Protein AF-A0A819XZX5-F1 (afdb_monomer)

Foldseek 3Di:
DDDDPVNVVVVCVVVVVQVPDKDKDWDQFDDDDDDPDDCPPPGGQPTPDIDIDHDPVVVPDDCQVVLLVLCVPPDAHVLLVVVLVCVVVVHPPPPPPPQHHNSRHDHDDPPDDCVNVVPDDD

Secondary structure (DSSP, 8-state):
----HHHHHHHHHHTTGGGG--EEEE-SS----S-TTT-TTTSTT----EEEE--HHHHSSTTHHHHHHHTTTS---HHHHHHHHHHHTT-------TT---TTT-PPPTT--TTTTTPPP-

InterPro domains:
  IPR004245 Protein of unknown function DUF229 [PTHR10974] (11-120)

pLDDT: mean 72.84, std 13.14, range [38.78, 91.44]

Structure (mmCIF, N/CA/C/O backbone):
data_AF-A0A819XZX5-F1
#
_entry.id   AF-A0A819XZX5-F1
#
loop_
_atom_site.group_PDB
_atom_site.id
_atom_site.type_symbol
_atom_site.label_atom_id
_atom_site.label_alt_id
_atom_site.label_comp_id
_atom_site.label_asym_id
_atom_site.label_entity_id
_atom_site.label_seq_id
_atom_site.pdbx_PDB_ins_code
_atom_site.Cartn_x
_atom_site.Cartn_y
_atom_site.Cartn_z
_atom_site.occupancy
_atom_site.B_iso_or_equiv
_atom_site.auth_seq_id
_atom_site.auth_comp_id
_atom_site.auth_asym_id
_atom_site.auth_atom_id
_atom_site.pdbx_PDB_model_num
ATOM 1 N N . MET A 1 1 ? -13.435 -21.435 -7.510 1.00 38.78 1 MET A N 1
ATOM 2 C CA . MET A 1 1 ? -14.276 -20.425 -6.834 1.00 38.78 1 MET A CA 1
ATOM 3 C C . MET A 1 1 ? -13.561 -19.086 -6.947 1.00 38.78 1 MET A C 1
ATOM 5 O O . MET A 1 1 ? -12.529 -18.925 -6.316 1.00 38.78 1 MET A O 1
ATOM 9 N N . VAL A 1 2 ? -14.016 -18.180 -7.817 1.00 42.19 2 VAL A N 1
ATOM 10 C CA . VAL A 1 2 ? -13.423 -16.835 -7.932 1.00 42.19 2 VAL A CA 1
ATOM 11 C C . VAL A 1 2 ? -14.162 -15.938 -6.949 1.00 42.19 2 VAL A C 1
ATOM 13 O O . VAL A 1 2 ? -15.284 -15.518 -7.224 1.00 42.19 2 VAL A O 1
ATOM 16 N N . LEU A 1 3 ? -13.569 -15.697 -5.781 1.00 49.12 3 LEU A N 1
ATOM 17 C CA . LEU A 1 3 ? -14.065 -14.676 -4.862 1.00 49.12 3 LEU A CA 1
ATOM 18 C C . LEU A 1 3 ? -13.835 -13.315 -5.519 1.00 49.12 3 LEU A C 1
ATOM 20 O O . LEU A 1 3 ? -12.694 -12.904 -5.729 1.00 49.12 3 LEU A O 1
ATOM 24 N N . LYS A 1 4 ? -14.912 -12.617 -5.886 1.00 68.12 4 LYS A N 1
ATOM 25 C CA . LYS A 1 4 ? -14.793 -11.235 -6.352 1.00 68.12 4 LYS A CA 1
ATOM 26 C C . LYS A 1 4 ? -14.463 -10.376 -5.138 1.00 68.12 4 LYS A C 1
ATOM 28 O O . LYS A 1 4 ? -15.139 -10.461 -4.119 1.00 68.12 4 LYS A O 1
ATOM 33 N N . PHE A 1 5 ? -13.457 -9.514 -5.252 1.00 68.25 5 PHE A N 1
ATOM 34 C CA . PHE A 1 5 ? -13.001 -8.662 -4.147 1.00 68.25 5 PHE A CA 1
ATOM 35 C C . PHE A 1 5 ? -14.125 -7.830 -3.504 1.00 68.25 5 PHE A C 1
ATOM 37 O O . PHE A 1 5 ? -14.163 -7.634 -2.291 1.00 68.25 5 PHE A O 1
ATOM 44 N N . ARG A 1 6 ? -15.095 -7.399 -4.320 1.00 71.19 6 ARG A N 1
ATOM 45 C CA . ARG A 1 6 ? -16.308 -6.723 -3.852 1.00 71.19 6 ARG A CA 1
ATOM 46 C C . ARG A 1 6 ? -17.115 -7.582 -2.877 1.00 71.19 6 ARG A C 1
ATOM 48 O O . ARG A 1 6 ? -17.586 -7.061 -1.874 1.00 71.19 6 ARG A O 1
ATOM 55 N N . ASP A 1 7 ? -17.265 -8.866 -3.172 1.00 80.75 7 ASP A N 1
ATOM 56 C CA . ASP A 1 7 ? -18.077 -9.788 -2.381 1.00 80.75 7 ASP A CA 1
ATOM 57 C C . ASP A 1 7 ? -17.369 -10.096 -1.051 1.00 80.75 7 ASP A C 1
ATOM 59 O O . ASP A 1 7 ? -17.999 -10.027 -0.001 1.00 80.75 7 ASP A O 1
ATOM 63 N N . LEU A 1 8 ? -16.035 -10.250 -1.071 1.00 79.38 8 LEU A N 1
ATOM 64 C CA . LEU A 1 8 ? -15.220 -10.368 0.146 1.00 79.38 8 LEU A CA 1
ATOM 65 C C . LEU A 1 8 ? -15.378 -9.147 1.066 1.00 79.38 8 LEU A C 1
AT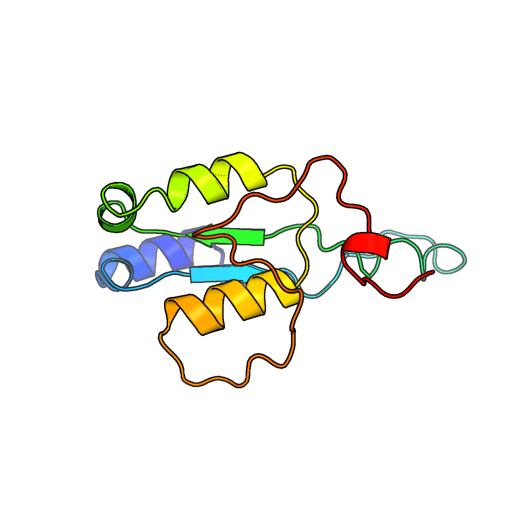OM 67 O O . LEU A 1 8 ? -15.614 -9.302 2.260 1.00 79.38 8 LEU A O 1
ATOM 71 N N . ARG A 1 9 ? -15.289 -7.925 0.523 1.00 75.19 9 ARG A N 1
ATOM 72 C CA . ARG A 1 9 ? -15.486 -6.700 1.317 1.00 75.19 9 ARG A CA 1
ATOM 73 C C . ARG A 1 9 ? -16.891 -6.632 1.920 1.00 75.19 9 ARG A C 1
ATOM 75 O O . ARG A 1 9 ? -17.037 -6.255 3.078 1.00 75.19 9 ARG A O 1
ATOM 82 N N . LEU A 1 10 ? -17.918 -6.962 1.135 1.00 80.19 10 LEU A N 1
ATOM 83 C CA . LEU A 1 10 ? -19.304 -6.950 1.606 1.00 80.19 10 LEU A CA 1
ATOM 84 C C . LEU A 1 10 ? -19.522 -7.961 2.733 1.00 80.19 10 LEU A C 1
ATOM 86 O O . LEU A 1 10 ? -20.200 -7.635 3.703 1.00 80.19 10 LEU A O 1
ATOM 90 N N . ASP A 1 11 ? -18.942 -9.153 2.630 1.00 82.31 11 ASP A N 1
ATOM 91 C CA . ASP A 1 11 ? -19.090 -10.183 3.656 1.00 82.31 11 ASP A CA 1
ATOM 92 C C . ASP A 1 11 ? -18.327 -9.835 4.936 1.00 82.31 11 ASP A C 1
ATOM 94 O O . ASP A 1 11 ? -18.897 -9.936 6.020 1.00 82.31 11 ASP A O 1
ATOM 98 N N . LEU A 1 12 ? -17.100 -9.318 4.823 1.00 79.75 12 LEU A N 1
ATOM 99 C CA . LEU A 1 12 ? -16.332 -8.871 5.988 1.00 79.75 12 LEU A CA 1
ATOM 100 C C . LEU A 1 12 ? -16.979 -7.675 6.712 1.00 79.75 12 LEU A C 1
ATOM 102 O O . LEU A 1 12 ? -16.868 -7.565 7.934 1.00 79.75 12 LEU A O 1
ATOM 106 N N . ASN A 1 13 ? -17.677 -6.798 5.980 1.00 77.50 13 ASN A N 1
ATOM 107 C CA . ASN A 1 13 ? -18.475 -5.721 6.572 1.00 77.50 13 ASN A CA 1
ATOM 108 C C . ASN A 1 13 ? -19.683 -6.268 7.348 1.00 77.50 13 ASN A C 1
ATOM 110 O O . ASN A 1 13 ? -19.961 -5.792 8.444 1.00 77.50 13 ASN A O 1
ATOM 114 N N . LYS A 1 14 ? -20.402 -7.266 6.808 1.00 82.19 14 LYS A N 1
ATOM 115 C CA . LYS A 1 14 ? -21.568 -7.869 7.489 1.00 82.19 14 LYS A CA 1
ATOM 116 C C . LYS A 1 14 ? -21.195 -8.532 8.812 1.00 82.19 14 LYS A C 1
ATOM 118 O O . LYS A 1 14 ? -22.014 -8.557 9.720 1.00 82.19 14 LYS A O 1
ATOM 123 N N . THR A 1 15 ? -19.995 -9.100 8.900 1.00 80.31 15 THR A N 1
ATOM 124 C CA . THR A 1 15 ? -19.503 -9.757 10.117 1.00 80.31 15 THR A CA 1
ATOM 125 C C . THR A 1 15 ? -18.806 -8.794 11.076 1.00 80.31 15 THR A C 1
ATOM 127 O O . THR A 1 15 ? -18.219 -9.261 12.047 1.00 80.31 15 THR A O 1
ATOM 130 N N . GLU A 1 16 ? -18.782 -7.488 10.775 1.00 74.56 16 GLU A N 1
ATOM 131 C CA . GLU A 1 16 ? -18.019 -6.456 11.503 1.00 74.56 16 GLU A CA 1
ATOM 132 C C . GLU A 1 16 ? -16.516 -6.769 11.641 1.00 74.56 16 GLU A C 1
ATOM 134 O O . GLU A 1 16 ? -15.793 -6.123 12.399 1.00 74.56 16 GLU A O 1
ATOM 139 N N . ALA A 1 17 ? -16.006 -7.732 10.865 1.00 71.00 17 ALA A N 1
ATOM 140 C CA . ALA A 1 17 ? -14.646 -8.248 10.996 1.00 71.00 17 ALA A CA 1
ATOM 141 C C . ALA A 1 17 ? -13.595 -7.233 10.534 1.00 71.00 17 ALA A C 1
ATOM 143 O O . ALA A 1 17 ? -12.431 -7.349 10.895 1.00 71.00 17 ALA A O 1
ATOM 144 N N . LEU A 1 18 ? -13.990 -6.234 9.740 1.00 69.69 18 LEU A N 1
ATOM 145 C CA . LEU A 1 18 ? -13.095 -5.157 9.319 1.00 69.69 18 LEU A CA 1
ATOM 146 C C . LEU A 1 18 ? -12.817 -4.134 10.425 1.00 69.69 18 LEU A C 1
ATOM 148 O O . LEU A 1 18 ? -11.804 -3.443 10.346 1.00 69.69 18 LEU A O 1
ATOM 152 N N . SER A 1 19 ? -13.647 -4.062 11.473 1.00 71.75 19 SER A N 1
ATOM 153 C CA . SER A 1 19 ? -13.510 -3.068 12.555 1.00 71.75 19 SER A CA 1
ATOM 154 C C . SER A 1 19 ? -12.166 -3.141 13.292 1.00 71.75 19 SER A C 1
ATOM 156 O O . SER A 1 19 ? -11.694 -2.141 13.832 1.00 71.75 19 SER A O 1
ATOM 158 N N . ASN A 1 20 ? -11.515 -4.304 13.270 1.00 71.00 20 ASN A N 1
ATOM 159 C CA . ASN A 1 20 ? -10.213 -4.568 13.875 1.00 71.00 20 ASN A CA 1
ATOM 160 C C . ASN A 1 20 ? -9.223 -5.238 12.902 1.00 71.00 20 ASN A C 1
ATOM 162 O O . ASN A 1 20 ? -8.221 -5.806 13.340 1.00 71.00 20 ASN A O 1
ATOM 166 N N . MET A 1 21 ? -9.487 -5.184 11.592 1.00 76.31 21 MET A N 1
ATOM 167 C CA . MET A 1 21 ? -8.698 -5.874 10.571 1.00 76.31 21 MET A CA 1
ATOM 168 C C . MET A 1 21 ? -8.201 -4.906 9.500 1.00 76.31 21 MET A C 1
ATOM 170 O O . MET A 1 21 ? -8.909 -4.012 9.046 1.00 76.31 21 MET A O 1
ATOM 174 N N . ILE A 1 22 ? -6.978 -5.157 9.040 1.00 77.19 22 ILE A N 1
ATOM 175 C CA . ILE A 1 22 ? -6.455 -4.602 7.796 1.00 77.19 22 ILE A CA 1
ATOM 176 C C . ILE A 1 22 ? -6.351 -5.740 6.790 1.00 77.19 22 ILE A C 1
ATOM 178 O O . ILE A 1 22 ? -5.719 -6.759 7.073 1.00 77.19 22 ILE A O 1
ATOM 182 N N . LEU A 1 23 ? -6.931 -5.554 5.604 1.00 80.38 23 LEU A N 1
ATOM 183 C CA . LEU A 1 23 ? -6.787 -6.504 4.504 1.00 80.38 23 LEU A CA 1
ATOM 184 C C . LEU A 1 23 ? -5.829 -5.932 3.457 1.00 80.38 23 LEU A C 1
ATOM 186 O O . LEU A 1 23 ? -6.084 -4.871 2.891 1.00 80.38 23 LEU A O 1
ATOM 190 N N . ILE A 1 24 ? -4.735 -6.648 3.193 1.00 80.56 24 ILE A N 1
ATOM 191 C CA . ILE A 1 24 ? -3.735 -6.292 2.181 1.00 80.56 24 ILE A CA 1
ATOM 192 C C . ILE A 1 24 ? -3.716 -7.383 1.116 1.00 80.56 24 ILE A C 1
ATOM 194 O O . ILE A 1 24 ? -3.472 -8.546 1.428 1.00 80.56 24 ILE A O 1
ATOM 198 N N . LEU A 1 25 ? -3.939 -7.000 -0.136 1.00 81.44 25 LEU A N 1
ATOM 199 C CA . LEU A 1 25 ? -3.889 -7.882 -1.294 1.00 81.44 25 LEU A CA 1
ATOM 200 C C . LEU A 1 25 ? -2.813 -7.406 -2.272 1.00 81.44 25 LEU A C 1
ATOM 202 O O . LEU A 1 25 ? -3.072 -6.509 -3.082 1.00 81.44 25 LEU A O 1
ATOM 206 N N . PRO A 1 26 ? -1.605 -7.981 -2.205 1.00 82.31 26 PRO A N 1
ATOM 207 C CA . PRO A 1 26 ? -0.638 -7.859 -3.280 1.00 82.31 26 PRO A CA 1
ATOM 208 C C . PRO A 1 26 ? -0.935 -8.889 -4.371 1.00 82.31 26 PRO A C 1
ATOM 210 O O . PRO A 1 26 ? -1.308 -10.022 -4.063 1.00 82.31 26 PRO A O 1
ATOM 213 N N . GLY A 1 27 ? -0.685 -8.549 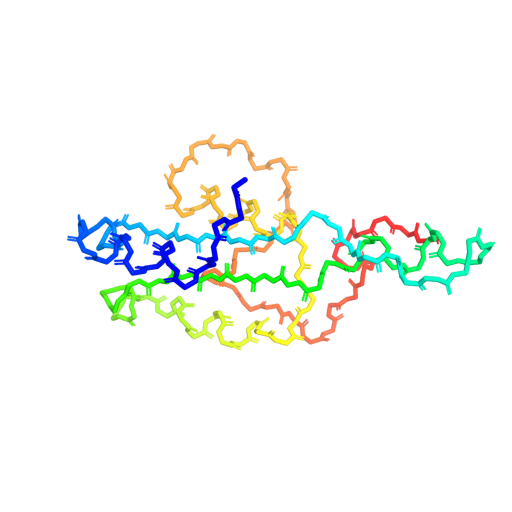-5.636 1.00 78.00 27 GLY A N 1
ATOM 214 C CA . GLY A 1 27 ? -0.398 -9.605 -6.609 1.00 78.00 27 GLY A CA 1
ATOM 215 C C . GLY A 1 27 ? 0.895 -10.351 -6.237 1.00 78.00 27 GLY A C 1
ATOM 216 O O . GLY A 1 27 ? 1.694 -9.890 -5.415 1.00 78.00 27 GLY A O 1
ATOM 217 N N . ASP A 1 28 ? 1.127 -11.514 -6.812 1.00 72.19 28 ASP A N 1
ATOM 218 C CA . ASP A 1 28 ? 2.397 -12.234 -6.698 1.00 72.19 28 ASP A CA 1
ATOM 219 C C . ASP A 1 28 ? 3.371 -11.798 -7.800 1.00 72.19 28 ASP A C 1
ATOM 221 O O . ASP A 1 28 ? 4.525 -11.482 -7.503 1.00 72.19 28 ASP A O 1
ATOM 225 N N . HIS A 1 29 ? 2.884 -11.688 -9.037 1.00 72.25 29 HIS A N 1
ATOM 226 C CA . HIS A 1 29 ? 3.639 -11.266 -10.216 1.00 72.25 29 HIS A CA 1
ATOM 227 C C . HIS A 1 29 ? 2.740 -10.592 -11.274 1.00 72.25 29 HIS A C 1
ATOM 229 O O . HIS A 1 29 ? 1.511 -10.552 -11.162 1.00 72.25 29 HIS A O 1
ATOM 235 N N . GLY A 1 30 ? 3.356 -10.030 -12.317 1.00 67.38 30 GLY A N 1
ATOM 236 C CA . GLY A 1 30 ? 2.652 -9.534 -13.506 1.00 67.38 30 GLY A CA 1
ATOM 237 C C . GLY A 1 30 ? 2.040 -10.650 -14.363 1.00 67.38 30 GLY A C 1
ATOM 238 O O . GLY A 1 30 ? 2.323 -11.829 -14.180 1.00 67.38 30 GLY A O 1
ATOM 239 N N . LEU A 1 31 ? 1.179 -10.290 -15.320 1.00 60.56 31 LEU A N 1
ATOM 240 C CA . LEU A 1 31 ? 0.658 -11.231 -16.319 1.00 60.56 31 LEU A CA 1
ATOM 241 C C . LEU A 1 31 ? 1.384 -11.045 -17.652 1.00 60.56 31 LEU A C 1
ATOM 243 O O . LEU A 1 31 ? 1.474 -9.935 -18.174 1.00 60.56 31 LEU A O 1
ATOM 247 N N . HIS A 1 32 ? 1.822 -12.152 -18.247 1.00 56.53 32 HIS A N 1
ATOM 248 C CA . HIS A 1 32 ? 2.376 -12.169 -19.596 1.00 56.53 32 HIS A CA 1
ATOM 249 C C . HIS A 1 32 ? 1.261 -12.201 -20.652 1.00 56.53 32 HIS A C 1
ATOM 251 O O . HIS A 1 32 ? 0.606 -13.224 -20.858 1.00 56.53 32 HIS A O 1
ATOM 257 N N . GLY A 1 33 ? 1.071 -11.093 -21.370 1.00 50.19 33 GLY A N 1
ATOM 258 C CA . GLY A 1 33 ? 0.245 -11.031 -22.579 1.00 50.19 33 GLY A CA 1
ATOM 259 C C . GLY A 1 33 ? 1.091 -11.223 -23.844 1.00 50.19 33 GLY A C 1
ATOM 260 O O . GLY A 1 33 ? 1.902 -10.370 -24.169 1.00 50.19 33 GLY A O 1
ATOM 261 N N . HIS A 1 34 ? 0.917 -12.355 -24.535 1.00 44.16 34 HIS A N 1
ATOM 262 C CA . HIS A 1 34 ? 1.428 -12.718 -25.874 1.00 44.16 34 HIS A CA 1
ATOM 263 C C . HIS A 1 34 ? 2.704 -12.038 -26.435 1.00 44.16 34 HIS A C 1
ATOM 265 O O . HIS A 1 34 ? 2.638 -11.034 -27.134 1.00 44.16 34 HIS A O 1
ATOM 271 N N . LYS A 1 35 ? 3.842 -12.733 -26.317 1.00 46.75 35 LYS A N 1
ATOM 272 C CA . LYS A 1 35 ? 4.740 -13.228 -27.393 1.00 46.75 35 LYS A CA 1
ATOM 273 C C . LYS A 1 35 ? 5.964 -13.803 -26.681 1.00 46.75 35 LYS A C 1
ATOM 275 O O . LYS A 1 35 ? 6.819 -13.086 -26.179 1.00 46.75 35 LYS A O 1
ATOM 280 N N . TRP A 1 36 ? 5.988 -15.126 -26.588 1.00 51.09 36 TRP A N 1
ATOM 281 C CA . TRP A 1 36 ? 6.819 -15.948 -25.704 1.00 51.09 36 TRP A CA 1
ATOM 282 C C . TRP A 1 36 ? 8.339 -15.889 -25.945 1.00 51.09 36 TRP A C 1
ATOM 284 O O . TRP A 1 36 ? 9.019 -16.848 -25.628 1.00 51.09 36 TRP A O 1
ATOM 294 N N . LYS A 1 37 ? 8.945 -14.852 -26.531 1.00 49.94 37 LYS A N 1
ATOM 295 C CA . LYS A 1 37 ? 10.395 -14.908 -26.820 1.00 49.94 37 LYS A CA 1
ATOM 296 C C . LYS A 1 37 ? 11.254 -13.783 -26.262 1.00 49.94 37 LYS A C 1
ATOM 298 O O . LYS A 1 37 ? 12.449 -14.007 -26.157 1.00 49.94 37 LYS A O 1
ATOM 303 N N . GLU A 1 38 ? 10.696 -12.660 -25.811 1.00 50.28 38 GLU A N 1
ATOM 304 C CA . GLU A 1 38 ? 11.551 -11.498 -25.491 1.00 50.28 38 GLU A CA 1
ATOM 305 C C . GLU A 1 38 ? 11.248 -10.796 -24.153 1.00 50.28 38 GLU A C 1
ATOM 307 O O . GLU A 1 38 ? 12.060 -10.004 -23.706 1.00 50.28 38 GLU A O 1
ATOM 312 N N . LEU A 1 39 ? 10.159 -11.127 -23.445 1.00 49.59 39 LEU A N 1
ATOM 313 C CA . LEU A 1 39 ? 9.674 -10.312 -22.308 1.00 49.59 39 LEU A CA 1
ATOM 314 C C . LEU A 1 39 ? 9.820 -10.942 -20.910 1.00 49.59 39 LEU A C 1
ATOM 316 O O . LEU A 1 39 ? 9.429 -10.335 -19.919 1.00 49.59 39 LEU A O 1
ATOM 320 N N . TRP A 1 40 ? 10.418 -12.131 -20.819 1.00 46.22 40 TRP A N 1
ATOM 321 C CA . TRP A 1 40 ? 10.491 -12.979 -19.617 1.00 46.22 40 TRP A CA 1
ATOM 322 C C . TRP A 1 40 ? 11.258 -12.347 -18.441 1.00 46.22 40 TRP A C 1
ATOM 324 O O . TRP A 1 40 ? 11.293 -12.916 -17.358 1.00 46.22 40 TRP A O 1
ATOM 334 N N . ARG A 1 41 ? 11.936 -11.214 -18.660 1.00 49.50 41 ARG A N 1
ATOM 335 C CA . ARG A 1 41 ? 12.738 -10.520 -17.641 1.00 49.50 41 ARG A CA 1
ATOM 336 C C . ARG A 1 41 ? 12.196 -9.144 -17.257 1.00 49.50 41 ARG A C 1
ATOM 338 O O . ARG A 1 41 ? 12.442 -8.710 -16.143 1.00 49.50 41 ARG A O 1
ATOM 345 N N . GLU A 1 42 ? 11.428 -8.487 -18.126 1.00 50.00 42 GLU A N 1
ATOM 346 C CA . GLU A 1 42 ? 11.124 -7.053 -17.973 1.00 50.00 42 GLU A CA 1
ATOM 347 C C . GLU A 1 42 ? 9.830 -6.760 -17.180 1.00 50.00 42 GLU A C 1
ATOM 349 O O . GLU A 1 42 ? 9.616 -5.635 -16.715 1.00 50.00 42 GLU A O 1
ATOM 354 N N . PHE A 1 43 ? 8.941 -7.753 -17.009 1.00 54.34 43 PHE A N 1
ATOM 355 C CA . PHE A 1 43 ? 7.589 -7.522 -16.466 1.00 54.34 43 PHE A CA 1
ATOM 356 C C . PHE A 1 43 ? 7.169 -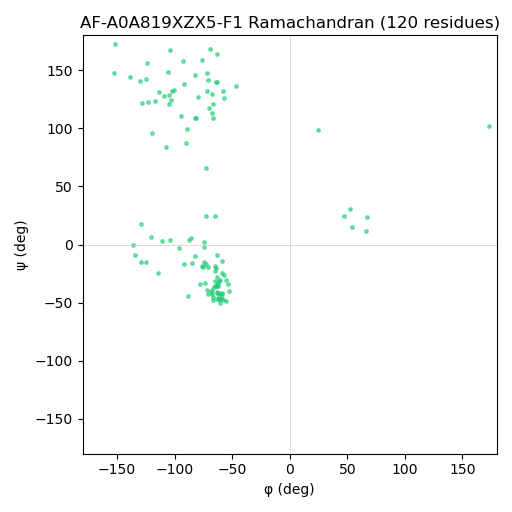8.427 -15.300 1.00 54.34 43 PHE A C 1
ATOM 358 O O . PHE A 1 43 ? 6.234 -8.064 -14.586 1.00 54.34 43 PHE A O 1
ATOM 365 N N . ASP A 1 44 ? 7.860 -9.540 -15.035 1.00 54.75 44 ASP A N 1
ATOM 366 C CA . ASP A 1 44 ? 7.470 -10.476 -13.964 1.00 54.75 44 ASP A CA 1
ATOM 367 C C . ASP A 1 44 ? 7.526 -9.842 -12.570 1.00 54.75 44 ASP A C 1
ATOM 369 O O . ASP A 1 44 ? 6.668 -10.082 -11.719 1.00 54.75 44 ASP A O 1
ATOM 373 N N . HIS A 1 45 ? 8.500 -8.960 -12.352 1.00 59.84 45 HIS A N 1
ATOM 374 C CA . HIS A 1 45 ? 8.685 -8.263 -11.080 1.00 59.84 45 HIS A CA 1
ATOM 375 C C . HIS A 1 45 ? 7.772 -7.039 -10.918 1.00 59.84 45 HIS A C 1
ATOM 377 O O . HIS A 1 45 ? 7.693 -6.467 -9.827 1.00 59.84 45 HIS A O 1
ATOM 383 N N . ARG A 1 46 ? 7.069 -6.622 -11.982 1.00 64.88 46 ARG A N 1
ATOM 384 C CA . ARG A 1 46 ? 6.122 -5.501 -11.945 1.00 64.88 46 ARG A CA 1
ATOM 385 C C . ARG A 1 46 ? 4.739 -6.020 -11.592 1.00 64.88 46 ARG A C 1
ATOM 387 O O . ARG A 1 46 ? 3.914 -6.324 -12.447 1.00 64.88 46 ARG A O 1
ATOM 394 N N . ASN A 1 47 ? 4.502 -6.099 -10.293 1.00 68.88 47 ASN A N 1
ATOM 395 C CA . ASN A 1 47 ? 3.208 -6.460 -9.754 1.00 68.88 47 ASN A CA 1
ATOM 396 C C . ASN A 1 47 ? 2.166 -5.364 -10.064 1.00 68.88 47 ASN A C 1
ATOM 398 O O . ASN A 1 47 ? 2.362 -4.217 -9.653 1.00 68.88 47 ASN A O 1
ATOM 402 N N . PRO A 1 48 ? 1.073 -5.684 -10.778 1.00 62.81 48 PRO A N 1
ATOM 403 C CA . PRO A 1 48 ? 0.157 -4.678 -11.299 1.00 62.81 48 PRO A CA 1
ATOM 404 C C . PRO A 1 48 ? -0.735 -4.044 -10.231 1.00 62.81 48 PRO A C 1
ATOM 406 O O . PRO A 1 48 ? -1.352 -3.017 -10.513 1.00 62.81 48 PRO A O 1
ATOM 409 N N . PHE A 1 49 ? -0.847 -4.624 -9.030 1.00 67.75 49 PHE A N 1
ATOM 410 C CA . PHE A 1 49 ? -1.676 -4.022 -7.992 1.00 67.75 49 PHE A CA 1
ATOM 411 C C . PHE A 1 49 ? -1.236 -4.350 -6.563 1.00 67.75 49 PHE A C 1
ATOM 413 O O . PHE A 1 49 ? -0.786 -5.446 -6.229 1.00 67.75 49 PHE A O 1
ATOM 420 N N . LEU A 1 50 ? -1.480 -3.370 -5.699 1.00 76.69 50 LEU A N 1
ATOM 421 C CA . LEU A 1 50 ? -1.565 -3.516 -4.258 1.00 76.69 50 LEU A CA 1
ATOM 422 C C . LEU A 1 50 ? -2.881 -2.873 -3.825 1.00 76.69 50 LEU A C 1
ATOM 424 O O . LEU A 1 50 ? -3.105 -1.692 -4.085 1.00 76.69 50 LEU A O 1
ATOM 428 N N . GLN A 1 51 ? -3.750 -3.639 -3.174 1.00 79.38 51 GLN A N 1
ATOM 429 C CA . GLN A 1 51 ? -4.965 -3.104 -2.565 1.00 79.38 51 GLN A CA 1
ATOM 430 C C . GLN A 1 51 ? -4.879 -3.235 -1.051 1.00 79.38 51 GLN A C 1
ATOM 432 O O . GLN A 1 51 ? -4.557 -4.300 -0.531 1.00 79.38 51 GLN A O 1
ATOM 437 N N . ILE A 1 52 ? -5.169 -2.144 -0.348 1.00 76.56 52 ILE A N 1
ATOM 438 C CA . ILE A 1 52 ? -5.227 -2.102 1.112 1.00 76.56 52 ILE A CA 1
ATOM 439 C C . ILE A 1 52 ? -6.622 -1.615 1.491 1.00 76.56 52 ILE A C 1
ATOM 441 O O . ILE A 1 52 ? -7.043 -0.540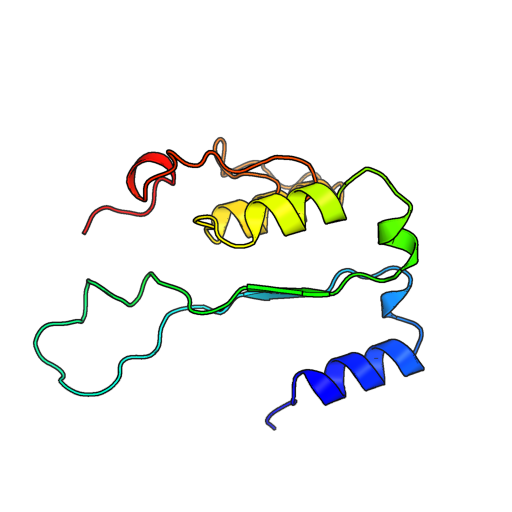 1.066 1.00 76.56 52 ILE A O 1
ATOM 445 N N . LEU A 1 53 ? -7.344 -2.413 2.274 1.00 76.69 53 LEU A N 1
ATOM 446 C CA . LEU A 1 53 ? -8.619 -2.030 2.872 1.00 76.69 53 LEU A CA 1
ATOM 447 C C . LEU A 1 53 ? -8.420 -1.751 4.356 1.00 76.69 53 LEU A C 1
ATOM 449 O O . LEU A 1 53 ? -7.867 -2.573 5.089 1.00 76.69 53 LEU A O 1
ATOM 453 N N . LEU A 1 54 ? -8.907 -0.583 4.762 1.00 75.81 54 LEU A N 1
ATOM 454 C CA . LEU A 1 54 ? -8.880 -0.063 6.120 1.00 75.81 54 LEU A CA 1
ATOM 455 C C . LEU A 1 54 ? -10.287 0.402 6.496 1.00 75.81 54 LEU A C 1
ATOM 457 O O . LEU A 1 54 ? -10.979 0.998 5.667 1.00 75.81 54 LEU A O 1
ATOM 461 N N . GLU A 1 55 ? -10.691 0.153 7.737 1.00 70.69 55 GLU A N 1
ATOM 462 C CA . GLU A 1 55 ? -11.923 0.701 8.312 1.00 70.69 55 GLU A CA 1
ATOM 463 C C . GLU A 1 55 ? -11.782 2.180 8.693 1.00 70.69 55 GLU A C 1
ATOM 465 O O . GLU A 1 55 ? -10.676 2.684 8.918 1.00 70.69 55 GLU A O 1
ATOM 470 N N . ILE A 1 56 ? -12.919 2.873 8.801 1.00 61.81 56 ILE A N 1
ATOM 471 C CA . ILE A 1 56 ? -12.980 4.319 9.059 1.00 61.81 56 ILE A CA 1
ATOM 472 C C . ILE A 1 56 ? -12.325 4.686 10.398 1.00 61.81 56 ILE A C 1
ATOM 474 O O . ILE A 1 56 ? -11.712 5.745 10.522 1.00 61.81 56 ILE A O 1
ATOM 478 N N . PHE A 1 57 ? -12.366 3.797 11.390 1.00 62.28 57 PHE A N 1
ATOM 479 C CA . PHE A 1 57 ? -11.709 4.036 12.679 1.00 62.28 57 PHE A CA 1
ATOM 480 C C . PHE A 1 57 ? -10.187 4.201 12.569 1.00 62.28 57 PHE A C 1
ATOM 482 O O . PHE A 1 57 ? -9.607 5.012 13.291 1.00 62.28 57 PHE A O 1
ATOM 489 N N . PHE A 1 58 ? -9.545 3.531 11.609 1.00 63.69 58 PHE A N 1
ATOM 490 C CA . PHE A 1 58 ? -8.117 3.703 11.338 1.00 63.69 58 PHE A CA 1
ATOM 491 C C . PHE A 1 58 ? -7.787 5.039 10.653 1.00 63.69 58 PHE A C 1
ATOM 493 O O . PHE A 1 58 ? -6.635 5.472 10.661 1.00 63.69 58 PHE A O 1
ATOM 500 N N . ILE A 1 59 ? -8.792 5.713 10.084 1.00 59.25 59 ILE A N 1
ATOM 501 C CA . ILE A 1 59 ? -8.663 7.016 9.413 1.00 59.25 59 ILE A CA 1
ATOM 502 C C . ILE A 1 59 ? -8.457 8.134 10.436 1.00 59.25 59 ILE A C 1
ATOM 504 O O . ILE A 1 59 ? -7.727 9.086 10.165 1.00 59.25 59 ILE A O 1
ATOM 508 N N . GLY A 1 60 ? -9.053 7.999 11.625 1.00 54.31 60 GLY A N 1
ATOM 509 C CA . GLY A 1 60 ? -8.894 8.953 12.724 1.00 54.31 60 GLY A CA 1
ATOM 510 C C . GLY A 1 60 ? -7.555 8.840 13.460 1.00 54.31 60 GLY A C 1
ATOM 511 O O . GLY A 1 60 ? -7.147 9.779 14.139 1.00 54.31 60 GLY A O 1
ATOM 512 N N . SER A 1 61 ? -6.847 7.716 13.318 1.00 57.84 61 SER A N 1
ATOM 513 C CA . SER A 1 61 ? -5.602 7.436 14.036 1.00 57.84 61 SER A CA 1
ATOM 514 C C . SER A 1 61 ? -4.354 7.630 13.159 1.00 57.84 61 SER A C 1
ATOM 516 O O . SER A 1 61 ? -4.170 6.961 12.145 1.00 57.84 61 SER A O 1
ATOM 518 N N . ASN A 1 62 ? -3.430 8.479 13.614 1.00 59.84 62 ASN A N 1
ATOM 519 C CA . ASN A 1 62 ? -1.987 8.388 13.333 1.00 59.84 62 ASN A CA 1
ATOM 520 C C . ASN A 1 62 ? -1.478 8.615 11.897 1.00 59.84 62 ASN A C 1
ATOM 522 O O . ASN A 1 62 ? -0.378 8.175 11.575 1.00 59.84 62 ASN A O 1
ATOM 526 N N . GLY A 1 63 ? -2.205 9.324 11.029 1.00 70.56 63 GLY A N 1
ATOM 527 C CA . GLY A 1 63 ? -1.652 9.736 9.726 1.00 70.56 63 GLY A CA 1
ATOM 528 C C . GLY A 1 63 ? -1.352 8.578 8.762 1.00 70.56 63 GLY A C 1
ATOM 529 O O . GLY A 1 63 ? -0.752 8.794 7.712 1.00 70.56 63 GLY A O 1
ATOM 530 N N . MET A 1 64 ? -1.813 7.363 9.068 1.00 81.19 64 MET A N 1
ATOM 531 C CA . MET A 1 64 ? -1.595 6.174 8.244 1.00 81.19 64 MET A CA 1
ATOM 532 C C . MET A 1 64 ? -2.163 6.343 6.833 1.00 81.19 64 MET A C 1
ATOM 534 O O . MET A 1 64 ? -1.476 6.081 5.849 1.00 81.19 64 MET A O 1
ATOM 538 N N . ILE A 1 65 ? -3.392 6.856 6.721 1.00 81.25 65 ILE A N 1
ATOM 539 C CA . ILE A 1 65 ? -4.007 7.155 5.420 1.00 81.25 65 ILE A CA 1
ATOM 540 C C . ILE A 1 65 ? -3.219 8.209 4.644 1.00 81.25 65 ILE A C 1
ATOM 542 O O . ILE A 1 65 ? -3.114 8.106 3.426 1.00 81.25 65 ILE A O 1
ATOM 546 N N . LYS A 1 66 ? -2.637 9.198 5.331 1.00 85.19 66 LYS A N 1
ATOM 547 C CA . LYS A 1 66 ? -1.809 10.214 4.678 1.00 85.19 66 LYS A CA 1
ATOM 548 C C . LYS A 1 66 ? -0.616 9.555 3.985 1.00 85.19 66 LYS A C 1
ATOM 550 O O . LYS A 1 66 ? -0.441 9.762 2.791 1.00 85.19 66 LYS A O 1
ATOM 555 N N . HIS A 1 67 ? 0.125 8.704 4.696 1.00 87.56 67 HIS A N 1
ATOM 556 C CA . HIS A 1 67 ? 1.255 7.972 4.122 1.00 87.56 67 HIS A CA 1
ATOM 557 C C . HIS A 1 67 ? 0.833 7.049 2.973 1.00 87.56 67 HIS A C 1
ATOM 559 O O . HIS A 1 67 ? 1.497 7.011 1.943 1.00 87.56 67 HIS A O 1
ATOM 565 N N . LEU A 1 68 ? -0.293 6.339 3.099 1.00 86.31 68 LEU A N 1
ATOM 566 C CA . LEU A 1 68 ? -0.799 5.486 2.018 1.00 86.31 68 LEU A CA 1
ATOM 567 C C . LEU A 1 68 ? -1.170 6.281 0.762 1.00 86.31 68 LEU A C 1
ATOM 569 O O . LEU A 1 68 ? -0.837 5.856 -0.341 1.00 86.31 68 LEU A O 1
ATOM 573 N N . ASN A 1 69 ? -1.806 7.441 0.926 1.00 85.62 69 ASN A N 1
ATOM 574 C CA . ASN A 1 69 ? -2.142 8.321 -0.190 1.00 85.62 69 ASN A CA 1
ATOM 575 C C . ASN A 1 69 ? -0.881 8.911 -0.838 1.00 85.62 69 ASN A C 1
ATOM 577 O O . ASN A 1 69 ? -0.758 8.877 -2.061 1.00 85.62 69 ASN A O 1
ATOM 581 N N . GLU A 1 70 ? 0.073 9.390 -0.035 1.00 89.44 70 GLU A N 1
ATOM 582 C CA . GLU A 1 70 ? 1.358 9.938 -0.505 1.00 89.44 70 GLU A CA 1
ATOM 583 C C . GLU A 1 70 ? 2.237 8.879 -1.198 1.00 89.44 70 GLU A C 1
ATOM 585 O O . GLU A 1 70 ? 3.080 9.220 -2.024 1.00 89.44 70 GLU A O 1
ATOM 590 N N . ASN A 1 71 ? 2.018 7.595 -0.896 1.00 89.44 71 ASN A N 1
ATOM 591 C CA . ASN A 1 71 ? 2.729 6.465 -1.492 1.00 89.44 71 ASN A CA 1
ATOM 592 C C . ASN A 1 71 ? 1.994 5.807 -2.674 1.00 89.44 71 ASN A C 1
ATOM 594 O O . ASN A 1 71 ? 2.525 4.855 -3.247 1.00 89.44 71 ASN A O 1
ATOM 598 N N . SER A 1 72 ? 0.782 6.254 -3.020 1.00 86.44 72 SER A N 1
ATOM 599 C CA . SER A 1 72 ? -0.121 5.536 -3.938 1.00 86.44 72 SER A CA 1
ATOM 600 C C . SER A 1 72 ? 0.414 5.371 -5.367 1.00 86.44 72 SER A C 1
ATOM 602 O O . SER A 1 72 ? 0.083 4.394 -6.036 1.00 86.44 72 SER A O 1
ATOM 604 N N . ASP A 1 73 ? 1.270 6.287 -5.814 1.00 85.00 73 ASP A N 1
ATOM 605 C CA . ASP A 1 73 ? 1.923 6.302 -7.127 1.00 85.00 73 ASP A CA 1
ATOM 606 C C . ASP A 1 73 ? 3.402 5.871 -7.068 1.00 85.00 73 ASP A C 1
ATOM 608 O O . ASP A 1 73 ? 4.115 5.926 -8.073 1.00 85.00 73 ASP A O 1
ATOM 612 N N . LYS A 1 74 ? 3.896 5.462 -5.892 1.00 87.44 74 LYS A N 1
ATOM 613 C CA . LYS A 1 74 ? 5.320 5.194 -5.661 1.00 87.44 74 LYS A CA 1
ATOM 614 C C . LYS A 1 74 ? 5.680 3.731 -5.882 1.00 87.44 74 LYS A C 1
ATOM 616 O O . LYS A 1 74 ? 4.868 2.820 -5.747 1.00 87.44 74 LYS A O 1
ATOM 621 N N . LEU A 1 75 ? 6.965 3.490 -6.151 1.00 85.12 75 LEU A N 1
ATOM 622 C CA . LEU A 1 75 ? 7.512 2.140 -6.267 1.00 85.12 75 LEU A CA 1
ATOM 623 C C . LEU A 1 75 ? 7.463 1.416 -4.912 1.00 85.12 75 LEU A C 1
ATOM 625 O O . LEU A 1 75 ? 8.246 1.718 -4.003 1.00 85.12 75 LEU A O 1
ATOM 629 N N . ILE A 1 76 ? 6.580 0.425 -4.805 1.00 85.19 76 ILE A N 1
ATOM 630 C CA . ILE A 1 76 ? 6.420 -0.460 -3.645 1.00 85.19 76 ILE A CA 1
ATOM 631 C C . ILE A 1 76 ? 6.998 -1.843 -3.974 1.00 85.19 76 ILE A C 1
ATOM 633 O O . ILE A 1 76 ? 6.974 -2.291 -5.114 1.00 85.19 76 ILE A O 1
ATOM 637 N N . THR A 1 77 ? 7.531 -2.527 -2.961 1.00 84.50 77 THR A N 1
ATOM 638 C CA . THR A 1 77 ? 8.038 -3.902 -3.072 1.00 84.50 77 THR A CA 1
ATOM 639 C C . THR A 1 77 ? 7.347 -4.800 -2.054 1.00 84.50 77 THR A C 1
ATOM 641 O O . THR A 1 77 ? 6.929 -4.316 -0.997 1.00 84.50 77 THR A O 1
ATOM 644 N N . HIS A 1 78 ? 7.294 -6.116 -2.299 1.00 83.75 78 HIS A N 1
ATOM 645 C CA . HIS A 1 78 ? 6.808 -7.082 -1.300 1.00 83.75 78 HIS A CA 1
ATOM 646 C C . HIS A 1 78 ? 7.568 -6.986 0.027 1.00 83.75 78 HIS A C 1
ATOM 648 O O . HIS A 1 78 ? 6.977 -7.168 1.085 1.00 83.75 78 HIS A O 1
ATOM 654 N N . GLY A 1 79 ? 8.848 -6.603 -0.000 1.00 84.56 79 GLY A N 1
ATOM 655 C CA . GLY A 1 79 ? 9.609 -6.318 1.217 1.00 84.56 79 GLY A CA 1
ATOM 656 C C . GLY A 1 79 ? 9.068 -5.131 2.027 1.00 8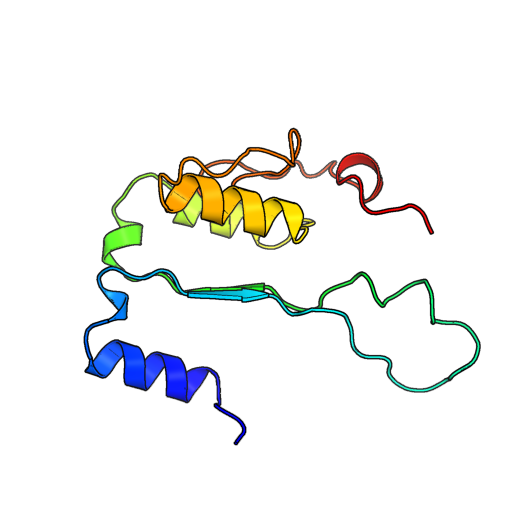4.56 79 GLY A C 1
ATOM 657 O O . GLY A 1 79 ? 9.079 -5.168 3.256 1.00 84.56 79 GLY A O 1
ATOM 658 N N . GLY A 1 80 ? 8.546 -4.094 1.363 1.00 84.50 80 GLY A N 1
ATOM 659 C CA . GLY A 1 80 ? 7.824 -3.004 2.030 1.00 84.50 80 GLY A CA 1
ATOM 660 C C . GLY A 1 80 ? 6.494 -3.468 2.630 1.00 84.50 80 GLY A C 1
ATOM 661 O O . GLY A 1 80 ? 6.159 -3.107 3.757 1.00 84.50 80 GLY A O 1
ATOM 662 N N . ILE A 1 81 ? 5.773 -4.349 1.933 1.00 86.06 81 ILE A N 1
ATOM 663 C CA . ILE A 1 81 ? 4.534 -4.953 2.448 1.00 86.06 81 ILE A CA 1
ATOM 664 C C . ILE A 1 81 ? 4.824 -5.791 3.700 1.00 86.06 81 ILE A C 1
ATOM 666 O O . ILE A 1 81 ? 4.165 -5.609 4.723 1.00 86.06 81 ILE A O 1
ATOM 670 N N . TYR A 1 82 ? 5.861 -6.635 3.660 1.00 84.81 82 TYR A N 1
ATOM 671 C CA . TYR A 1 82 ? 6.316 -7.411 4.815 1.00 84.81 82 TYR A CA 1
ATOM 672 C C . TYR A 1 82 ? 6.638 -6.511 6.012 1.00 84.81 82 TYR A C 1
ATOM 674 O O . TYR A 1 82 ? 6.150 -6.753 7.113 1.00 84.81 82 TYR A O 1
ATOM 682 N N . MET A 1 83 ? 7.414 -5.442 5.805 1.00 85.56 83 MET A N 1
ATOM 683 C CA . MET A 1 83 ? 7.773 -4.518 6.888 1.00 85.56 83 MET A CA 1
ATOM 684 C C . MET A 1 83 ? 6.569 -3.775 7.459 1.00 85.56 83 MET A C 1
ATOM 686 O O . MET A 1 83 ? 6.508 -3.546 8.667 1.00 85.56 83 MET A O 1
ATOM 690 N N . THR A 1 84 ? 5.605 -3.431 6.606 1.00 84.88 84 THR A N 1
ATOM 691 C CA . THR A 1 84 ? 4.330 -2.840 7.024 1.00 84.88 84 THR A CA 1
ATOM 692 C C . THR A 1 84 ? 3.574 -3.800 7.941 1.00 84.88 84 THR A C 1
ATOM 694 O O . THR A 1 84 ? 3.167 -3.412 9.034 1.00 84.88 84 THR A O 1
ATOM 697 N N . PHE A 1 85 ? 3.475 -5.078 7.565 1.00 81.88 85 PHE A N 1
ATOM 698 C CA . PHE A 1 85 ? 2.803 -6.100 8.370 1.00 81.88 85 PHE A CA 1
ATOM 699 C C . PHE A 1 85 ? 3.528 -6.402 9.688 1.00 81.88 85 PHE A C 1
ATOM 701 O O . PHE A 1 85 ? 2.903 -6.427 10.751 1.00 81.88 85 PHE A O 1
ATOM 708 N N . ALA A 1 86 ? 4.847 -6.603 9.633 1.00 81.56 86 ALA A N 1
ATOM 709 C CA . ALA A 1 86 ? 5.654 -6.944 10.800 1.00 81.56 86 ALA A CA 1
ATOM 710 C C . ALA A 1 86 ? 5.544 -5.866 11.887 1.00 81.56 86 ALA A C 1
ATOM 712 O O . ALA A 1 86 ? 5.377 -6.189 13.064 1.00 81.56 86 ALA A O 1
ATOM 713 N N . ARG A 1 87 ? 5.564 -4.589 11.479 1.00 79.31 87 ARG A N 1
ATOM 714 C CA . ARG A 1 87 ? 5.426 -3.455 12.400 1.00 79.31 87 ARG A CA 1
ATOM 715 C C . ARG A 1 87 ? 3.989 -3.198 12.838 1.00 79.31 87 ARG A C 1
ATOM 717 O O . ARG A 1 87 ? 3.794 -2.806 13.980 1.00 79.31 87 ARG A O 1
ATOM 724 N N . PHE A 1 88 ? 2.996 -3.423 11.977 1.00 78.12 88 PHE A N 1
ATOM 725 C CA . PHE A 1 88 ? 1.592 -3.233 12.350 1.00 78.12 88 PHE A CA 1
ATOM 726 C C . PHE A 1 88 ? 1.116 -4.263 13.380 1.00 78.12 88 PHE A C 1
ATOM 728 O O . PHE A 1 88 ? 0.422 -3.923 14.331 1.00 78.12 88 PHE A O 1
ATOM 735 N N . SER A 1 89 ? 1.524 -5.521 13.226 1.00 76.06 89 SER A N 1
ATOM 736 C CA . SER A 1 89 ? 1.111 -6.607 14.122 1.00 76.06 89 SER A CA 1
ATOM 737 C C . SER A 1 89 ? 1.796 -6.581 15.497 1.00 76.06 89 SER A C 1
ATOM 739 O O . SER A 1 89 ? 1.579 -7.498 16.285 1.00 76.06 89 SER A O 1
ATOM 741 N N . ASN A 1 90 ? 2.647 -5.579 15.789 1.00 69.81 90 ASN A N 1
ATOM 742 C CA . ASN A 1 90 ? 3.559 -5.560 16.946 1.00 69.81 90 ASN A CA 1
ATOM 743 C C . ASN A 1 90 ? 4.342 -6.875 17.113 1.00 69.81 90 ASN A C 1
ATOM 745 O O . ASN A 1 90 ? 4.770 -7.240 18.209 1.00 69.81 90 ASN A O 1
ATOM 749 N N . SER A 1 91 ? 4.507 -7.615 16.017 1.00 65.19 91 SER A N 1
ATOM 750 C CA . SER A 1 91 ? 5.142 -8.917 16.044 1.00 65.19 91 SER A CA 1
ATOM 751 C C . SER A 1 91 ? 6.633 -8.754 16.311 1.00 65.19 91 SER A C 1
ATOM 753 O O . SER A 1 91 ? 7.295 -7.872 15.763 1.00 65.19 91 SER A O 1
ATOM 755 N N . SER A 1 92 ? 7.199 -9.664 17.099 1.00 63.44 92 SER A N 1
ATOM 756 C CA . SER A 1 92 ? 8.649 -9.813 17.267 1.00 63.44 92 SER A CA 1
ATOM 757 C C . SER A 1 92 ? 9.306 -10.436 16.026 1.00 63.44 92 SER A C 1
ATOM 759 O O . SER A 1 92 ? 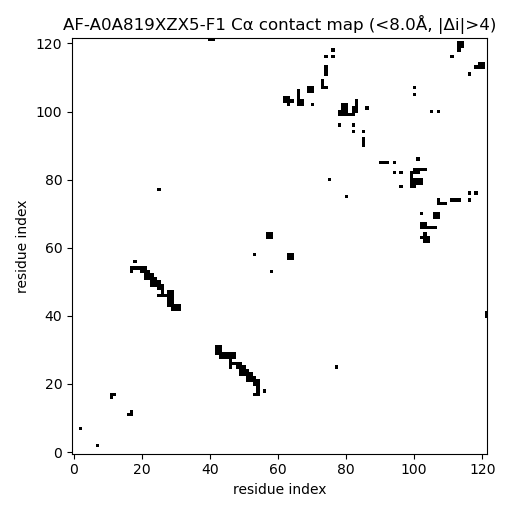10.338 -11.097 16.145 1.00 63.44 92 SER A O 1
ATOM 761 N N . LEU A 1 93 ? 8.681 -10.305 14.846 1.00 64.06 93 LEU A N 1
ATOM 762 C CA . LEU A 1 93 ? 9.195 -10.885 13.617 1.00 64.06 93 LEU A CA 1
ATOM 763 C C . LEU A 1 93 ? 10.601 -10.334 13.382 1.00 64.06 93 LEU A C 1
ATOM 765 O O . LEU A 1 93 ? 10.808 -9.118 13.467 1.00 64.06 93 LEU A O 1
ATOM 769 N N . PRO A 1 94 ? 11.577 -11.205 13.083 1.00 63.78 94 PRO A N 1
ATOM 770 C CA . PRO A 1 94 ? 12.914 -10.744 12.792 1.00 63.78 94 PRO A CA 1
ATOM 771 C C . PRO A 1 94 ? 12.830 -9.768 11.615 1.00 63.78 94 PRO A C 1
ATOM 773 O O . PRO A 1 94 ? 12.250 -10.062 10.562 1.00 63.78 94 PRO A O 1
ATOM 776 N N . LEU A 1 95 ? 13.386 -8.571 11.818 1.00 65.81 95 LEU A N 1
ATOM 777 C CA . LEU A 1 95 ? 13.523 -7.540 10.791 1.00 65.81 95 LEU A CA 1
ATOM 778 C C . LEU A 1 95 ? 14.615 -7.984 9.806 1.00 65.81 95 LEU A C 1
ATOM 780 O O . LEU A 1 95 ? 15.686 -7.392 9.723 1.00 65.81 95 LEU A O 1
ATOM 784 N N . LEU A 1 96 ? 14.344 -9.070 9.080 1.00 64.12 96 LEU A N 1
ATOM 785 C CA . LEU A 1 96 ? 15.242 -9.668 8.090 1.00 64.12 96 LEU A CA 1
ATOM 786 C C . LEU A 1 96 ? 15.486 -8.716 6.910 1.00 64.12 96 LEU A C 1
ATOM 788 O O . LEU A 1 96 ? 16.488 -8.831 6.212 1.00 64.12 96 LEU A O 1
ATOM 792 N N . LEU A 1 97 ? 14.592 -7.743 6.713 1.00 64.94 97 LEU A N 1
ATOM 793 C CA . LEU A 1 97 ? 14.684 -6.717 5.683 1.00 64.94 97 LEU A CA 1
ATOM 794 C C . LEU A 1 97 ? 15.024 -5.366 6.317 1.00 64.94 97 LEU A C 1
ATOM 796 O O . LEU A 1 97 ? 14.151 -4.531 6.552 1.00 64.94 97 LEU A O 1
ATOM 800 N N . SER A 1 98 ? 16.314 -5.125 6.551 1.00 61.69 98 SER A N 1
ATOM 801 C CA . SER A 1 98 ? 16.825 -3.884 7.158 1.00 61.69 98 SER A CA 1
ATOM 802 C C . SER A 1 98 ? 16.480 -2.601 6.383 1.00 61.69 98 SER A C 1
ATOM 804 O O . SER A 1 98 ? 16.606 -1.509 6.932 1.00 61.69 98 SER A O 1
ATOM 806 N N . LYS A 1 99 ? 16.025 -2.716 5.126 1.00 67.94 99 LYS A N 1
ATOM 807 C CA . LYS A 1 99 ? 15.689 -1.586 4.241 1.00 67.94 99 LYS A CA 1
ATOM 808 C C . LYS A 1 99 ? 14.243 -1.558 3.745 1.00 67.94 99 LYS A C 1
ATOM 810 O O . LYS A 1 99 ? 13.921 -0.748 2.875 1.00 67.94 99 LYS A O 1
ATOM 815 N N . GLY A 1 100 ? 13.370 -2.439 4.232 1.00 74.62 100 GLY A N 1
ATOM 816 C CA . GLY A 1 100 ? 11.964 -2.352 3.843 1.00 74.62 100 GLY A CA 1
ATOM 817 C C . GLY A 1 100 ? 11.284 -1.146 4.508 1.00 74.62 100 GLY A C 1
ATOM 818 O O . GLY A 1 100 ? 11.650 -0.728 5.605 1.00 74.62 100 GLY A O 1
ATOM 819 N N . ILE A 1 101 ? 10.313 -0.567 3.806 1.00 85.69 101 ILE A N 1
ATOM 820 C CA . ILE A 1 101 ? 9.612 0.660 4.206 1.00 85.69 101 ILE A CA 1
ATOM 821 C C . ILE A 1 101 ? 8.264 0.278 4.814 1.00 85.69 101 ILE A C 1
ATOM 823 O O . ILE A 1 101 ? 7.541 -0.520 4.221 1.00 85.69 101 ILE A O 1
ATOM 827 N N . ASN A 1 102 ? 7.920 0.854 5.966 1.00 88.19 102 ASN A N 1
ATOM 828 C CA . ASN A 1 102 ? 6.579 0.732 6.532 1.00 88.19 102 ASN A CA 1
ATOM 829 C C . ASN A 1 102 ? 5.635 1.747 5.873 1.00 88.19 102 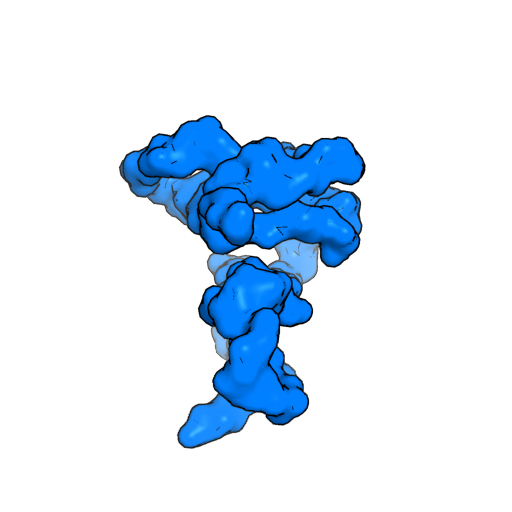ASN A C 1
ATOM 831 O O . ASN A 1 102 ? 5.715 2.943 6.156 1.00 88.19 102 ASN A O 1
ATOM 835 N N . LEU A 1 103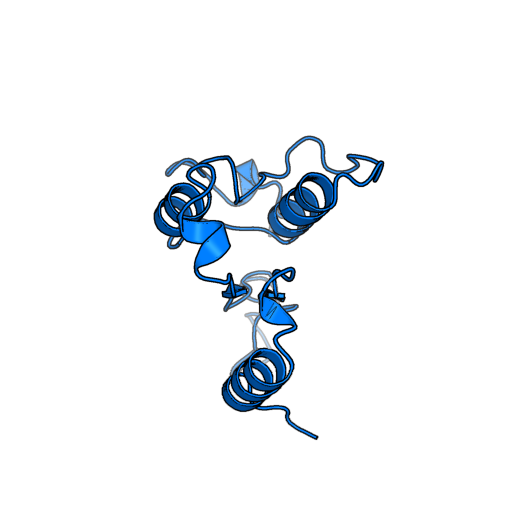 ? 4.716 1.262 5.039 1.00 88.44 103 LEU A N 1
ATOM 836 C CA . LEU A 1 103 ? 3.775 2.081 4.271 1.00 88.44 103 LEU A CA 1
ATOM 837 C C . LEU A 1 103 ? 2.785 2.857 5.153 1.00 88.44 103 LEU A C 1
ATOM 839 O O . LEU A 1 103 ? 2.203 3.833 4.690 1.00 88.44 103 LEU A O 1
ATOM 843 N N . PHE A 1 104 ? 2.607 2.455 6.415 1.00 86.81 104 PHE A N 1
ATOM 844 C CA . PHE A 1 104 ? 1.711 3.134 7.355 1.00 86.81 104 PHE A CA 1
ATOM 845 C C . PHE A 1 104 ? 2.346 4.315 8.081 1.00 86.81 104 PHE A C 1
ATOM 847 O O . PHE A 1 104 ? 1.626 5.105 8.682 1.00 86.81 104 PHE A O 1
ATOM 854 N N . THR A 1 105 ? 3.673 4.440 8.067 1.00 87.19 105 THR A N 1
ATOM 855 C CA . THR A 1 105 ? 4.374 5.448 8.883 1.00 87.19 105 THR A CA 1
ATOM 856 C C . THR A 1 105 ? 5.488 6.177 8.137 1.00 87.19 105 THR A C 1
ATOM 858 O O . THR A 1 105 ? 6.208 6.966 8.745 1.00 87.19 105 THR A O 1
ATOM 861 N N . GLN A 1 106 ? 5.733 5.857 6.865 1.00 90.19 106 GLN A N 1
ATOM 862 C CA . GLN A 1 106 ? 6.853 6.403 6.101 1.00 90.19 106 GLN A CA 1
ATOM 863 C C . GLN A 1 106 ? 6.433 6.741 4.674 1.00 90.19 106 GLN A C 1
ATOM 865 O O . GLN A 1 106 ? 5.680 5.997 4.047 1.00 90.19 106 GLN A O 1
ATOM 870 N N . ASN A 1 107 ? 7.008 7.821 4.146 1.00 91.44 107 ASN A N 1
ATOM 871 C CA . ASN A 1 107 ? 6.876 8.193 2.743 1.00 91.44 107 ASN A CA 1
ATOM 872 C C . ASN A 1 107 ? 8.010 7.601 1.920 1.00 91.44 107 ASN A C 1
ATOM 874 O O . ASN A 1 107 ? 9.179 7.616 2.317 1.00 91.44 107 ASN A O 1
ATOM 878 N N . ILE A 1 108 ? 7.652 7.103 0.748 1.00 90.88 108 ILE A N 1
ATOM 879 C CA . ILE A 1 108 ? 8.585 6.662 -0.268 1.00 90.88 108 ILE A CA 1
ATOM 880 C C . ILE A 1 108 ? 9.088 7.903 -1.005 1.00 90.88 108 ILE A C 1
ATOM 882 O O . ILE A 1 108 ? 8.307 8.715 -1.487 1.00 90.88 108 ILE A O 1
ATOM 886 N N . SER A 1 109 ? 10.410 8.049 -1.091 1.00 90.62 109 SER A N 1
ATOM 887 C CA . SER A 1 109 ? 11.027 9.140 -1.847 1.00 90.62 109 SER A CA 1
ATOM 888 C C . SER A 1 109 ? 10.698 9.042 -3.339 1.00 90.62 109 SER A C 1
ATOM 890 O O . SER A 1 109 ? 10.805 7.960 -3.918 1.00 90.62 109 SER A O 1
ATOM 892 N N . ASP A 1 110 ? 10.427 10.186 -3.972 1.00 89.19 110 ASP A N 1
ATOM 893 C CA . ASP A 1 110 ? 10.264 10.312 -5.430 1.00 89.19 110 ASP A CA 1
ATOM 894 C C . ASP A 1 110 ? 11.484 9.823 -6.219 1.00 89.19 110 ASP A C 1
ATOM 896 O O . ASP A 1 110 ? 11.366 9.353 -7.346 1.00 89.19 110 ASP A O 1
ATOM 900 N N . ASN A 1 111 ? 12.665 9.862 -5.602 1.00 89.62 111 ASN A N 1
ATOM 901 C CA . ASN A 1 111 ? 13.909 9.416 -6.222 1.00 89.62 111 ASN A CA 1
ATOM 902 C C . ASN A 1 111 ? 14.150 7.904 -6.059 1.00 89.62 111 ASN A C 1
ATOM 904 O O . ASN A 1 111 ? 15.231 7.414 -6.399 1.00 89.62 111 ASN A O 1
ATOM 908 N N . ARG A 1 112 ? 13.196 7.140 -5.502 1.00 86.38 112 ARG A N 1
ATOM 909 C CA . ARG A 1 112 ? 13.349 5.693 -5.297 1.00 86.38 112 ARG A CA 1
ATOM 910 C C . ARG A 1 112 ? 13.315 4.955 -6.636 1.00 86.38 112 ARG A C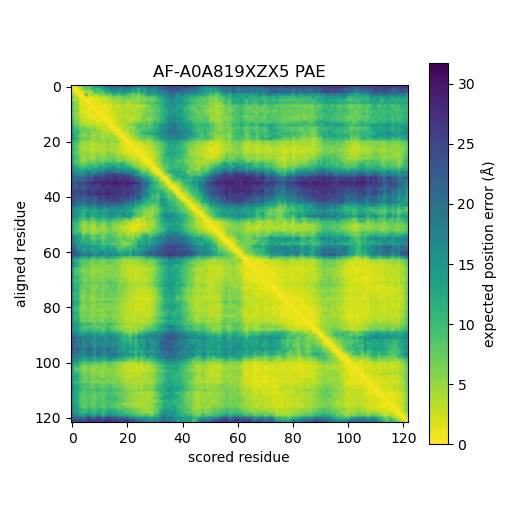 1
ATOM 912 O O . ARG A 1 112 ? 12.302 4.898 -7.316 1.00 86.38 112 ARG A O 1
ATOM 919 N N . THR A 1 113 ? 14.424 4.301 -6.961 1.00 85.75 113 THR A N 1
ATOM 920 C CA . THR A 1 113 ? 14.583 3.428 -8.137 1.00 85.75 113 THR A CA 1
ATOM 921 C C . THR A 1 113 ? 14.542 1.948 -7.744 1.00 85.75 113 THR A C 1
ATOM 923 O O . THR A 1 113 ? 14.709 1.629 -6.566 1.00 85.75 113 THR A O 1
ATOM 926 N N . CYS A 1 114 ? 14.414 1.026 -8.710 1.00 80.94 114 CYS A N 1
ATOM 927 C CA . CYS A 1 114 ? 14.519 -0.425 -8.466 1.00 80.94 114 CYS A CA 1
ATOM 928 C C . CYS A 1 114 ? 15.818 -0.800 -7.733 1.00 80.94 114 CYS A C 1
ATOM 930 O O . CYS A 1 114 ? 15.793 -1.574 -6.778 1.00 80.94 114 CYS A O 1
ATOM 932 N N . ARG A 1 115 ? 16.934 -0.149 -8.096 1.00 83.12 115 ARG A N 1
ATOM 933 C CA . ARG A 1 115 ? 18.236 -0.301 -7.428 1.00 83.12 115 ARG A CA 1
ATOM 934 C C . ARG A 1 115 ? 18.188 0.123 -5.959 1.00 83.12 115 ARG A C 1
ATOM 936 O O . ARG A 1 115 ? 18.671 -0.599 -5.093 1.00 83.12 115 ARG A O 1
ATOM 943 N N . ILE A 1 116 ? 17.600 1.287 -5.665 1.00 85.31 116 ILE A N 1
ATOM 944 C CA . ILE A 1 116 ? 17.427 1.774 -4.281 1.00 85.31 116 ILE A CA 1
ATOM 945 C C . ILE A 1 116 ? 16.473 0.857 -3.507 1.00 85.31 116 ILE A C 1
ATOM 947 O O . ILE A 1 116 ? 16.685 0.593 -2.326 1.00 85.31 116 ILE A O 1
ATOM 951 N N . ALA A 1 117 ? 15.450 0.335 -4.182 1.00 80.12 117 ALA A N 1
ATOM 952 C CA . ALA A 1 117 ? 14.501 -0.622 -3.636 1.00 80.12 117 ALA A CA 1
ATOM 953 C C . ALA A 1 117 ? 15.071 -2.046 -3.484 1.00 80.12 117 ALA A C 1
ATOM 955 O O . ALA A 1 117 ? 14.357 -2.901 -2.965 1.00 80.12 117 ALA A O 1
ATOM 956 N N . GLN A 1 118 ? 16.326 -2.283 -3.895 1.00 78.12 118 GLN A N 1
ATOM 957 C CA . GLN A 1 118 ? 16.999 -3.588 -3.884 1.00 78.12 118 GLN A CA 1
ATOM 958 C C . GLN A 1 118 ? 16.203 -4.693 -4.585 1.00 78.12 118 GLN A C 1
ATOM 960 O O . GLN A 1 118 ? 16.294 -5.865 -4.223 1.00 78.12 118 GLN A O 1
ATOM 965 N N . ILE A 1 119 ? 15.422 -4.313 -5.593 1.00 75.69 119 ILE A N 1
ATOM 966 C CA . ILE A 1 119 ? 14.878 -5.275 -6.541 1.00 75.69 119 ILE A CA 1
ATOM 967 C C . ILE A 1 119 ? 16.094 -5.801 -7.320 1.00 75.69 119 ILE A C 1
ATOM 969 O O . ILE A 1 119 ? 16.912 -4.970 -7.738 1.00 75.69 119 ILE A O 1
ATOM 973 N N . PRO A 1 120 ? 16.279 -7.131 -7.445 1.00 66.75 120 PRO A N 1
ATOM 974 C CA . PRO A 1 120 ? 17.371 -7.702 -8.225 1.00 66.75 120 PRO A CA 1
ATOM 975 C C . PRO A 1 120 ? 17.477 -7.003 -9.581 1.00 66.75 120 PRO A C 1
ATOM 977 O O . PRO A 1 120 ? 16.456 -6.699 -10.196 1.00 66.75 120 PRO A O 1
ATOM 980 N N . GLY A 1 121 ? 18.703 -6.679 -9.995 1.00 57.94 121 GLY A N 1
ATOM 981 C CA . GLY A 1 121 ? 18.927 -6.099 -11.315 1.00 57.94 121 GLY A CA 1
ATOM 982 C C . GLY A 1 121 ? 18.530 -7.096 -12.400 1.00 57.94 121 GLY A C 1
ATOM 983 O O . GLY A 1 121 ? 18.796 -8.289 -12.248 1.00 57.94 121 GLY A O 1
ATOM 984 N N . GLU A 1 122 ? 17.893 -6.590 -13.453 1.00 47.19 122 GLU A N 1
ATOM 985 C CA . GLU A 1 122 ? 17.741 -7.292 -14.733 1.00 47.19 122 GLU A CA 1
ATOM 986 C C . GLU A 1 122 ? 19.101 -7.484 -15.423 1.00 47.19 122 GLU A C 1
ATOM 988 O O . GLU A 1 122 ? 19.947 -6.557 -15.331 1.00 47.19 122 GLU A O 1
#

Solvent-accessible surface area (backbone atoms only — not comparable to full-atom values): 7782 Å² total; per-residue (Å²): 134,86,82,50,70,70,58,55,51,54,52,36,56,74,68,53,54,37,80,85,38,74,50,75,48,67,53,92,45,36,83,91,78,90,66,99,81,80,54,90,74,82,41,50,84,50,48,84,49,75,47,76,51,72,40,73,74,55,64,79,46,83,58,26,59,55,23,43,62,71,32,68,89,51,92,77,50,71,57,22,52,51,37,29,50,38,60,70,70,72,47,87,59,79,75,83,57,87,81,42,47,33,46,50,82,41,74,69,62,93,84,61,42,58,72,77,67,65,48,80,82,127

Organism: NCBI:txid433720

Mean predicted aligned error: 9.5 Å

Radius of gyration: 16.46 Å; Cα contacts (8 Å, |Δi|>4): 120; chains: 1; bounding box: 40×31×45 Å

Sequence (122 aa):
MVLKFRDLRLDLNKTEALSNMILILPGDHGLHGHKWKELWREFDHRNPFLQILLEIFFIGSNGMIKHLNENSDKLITHGGIYMTFARFSNSSLPLLLSKGINLFTQNISDNRTCRIAQIPGE